Protein AF-A0A8W8P0U2-F1 (afdb_monomer_lite)

Secondary structure (DSSP, 8-state):
--TTTT-GGGGSTTSHHHHHHHSTTTTT-TTTT----EEEEPPPEE-S--SSSSEEEEEEEE--EEEE-TT-TT-EETTS-SEEEEEEEEPPP---GGGTTS---------------------------

pLDDT: mean 77.82, std 21.23, range [33.91, 98.69]

Radius of gyration: 38.61 Å; chains: 1; bounding box: 65×38×110 Å

Foldseek 3Di:
DDPVVVPQVCCDPPNVVVCLPVVCPVSVNPVVPPDQWWKAKDDWDFDDDFPDPAAKGKTKIFIDIDTDDPPDPNIDGPPDDGMDIDMDHHHHPPPPVVVVPPPPPPVDDDDDDDDDDDDDDDDDDDDDD

InterPro domains:
  IPR000884 Thrombospondin type-1 (TSP1) repeat [PF00090] (42-91)
  IPR000884 Thrombospondin type-1 (TSP1) repeat [PS50092] (38-92)
  IPR003582 ShKT domain [PF01549] (2-30)
  IPR003582 ShKT domain [PS51670] (1-30)
  IPR036383 Thrombospondin type-1 repeat superfamily [G3DSA:2.20.100.10] (35-92)
  IPR036383 Thrombospondin type-1 repeat superfamily [SSF82895] (38-92)

Organism: Magallana gigas (NCBI:txid29159)

Sequence (129 aa):
MDCEEYGTGACKAPYVSWATKNCAKTCGFCDLNKQKAQCVYSDWMTVSECSVTCGRGYKTEVRSFAKVKDKTPGSKVCKENLERYTACDLQPYRQDPAMVSLFGHSVYHLGVLTVWFCLLAVSQAAYGE

Structure (mmCIF, N/CA/C/O backbone):
data_AF-A0A8W8P0U2-F1
#
_entry.id   AF-A0A8W8P0U2-F1
#
loop_
_atom_site.group_PDB
_atom_site.id
_atom_site.type_symbol
_atom_site.label_atom_id
_atom_site.label_alt_id
_atom_site.label_comp_id
_atom_site.label_asym_id
_atom_site.label_entity_id
_atom_site.label_seq_id
_atom_site.pdbx_PDB_ins_code
_atom_site.Cartn_x
_atom_site.Cartn_y
_atom_site.Cartn_z
_atom_site.occupancy
_atom_site.B_iso_or_equiv
_atom_site.auth_seq_id
_atom_site.auth_comp_id
_atom_site.auth_asym_id
_atom_site.auth_atom_id
_atom_site.pdbx_PDB_model_num
ATOM 1 N N . MET A 1 1 ? 16.904 0.684 -33.748 1.00 65.69 1 MET A N 1
ATOM 2 C CA . MET A 1 1 ? 17.267 -0.731 -33.939 1.00 65.69 1 MET A CA 1
ATOM 3 C C . MET A 1 1 ? 15.984 -1.457 -34.250 1.00 65.69 1 MET A C 1
ATOM 5 O O . MET A 1 1 ? 15.076 -1.375 -33.432 1.00 65.69 1 MET A O 1
ATOM 9 N N . ASP A 1 2 ? 15.873 -2.034 -35.441 1.00 80.06 2 ASP A N 1
ATOM 10 C CA . ASP A 1 2 ? 14.638 -2.672 -35.880 1.00 80.06 2 ASP A CA 1
ATOM 11 C C . ASP A 1 2 ? 14.659 -4.154 -35.509 1.00 80.06 2 ASP A C 1
ATOM 13 O O . ASP A 1 2 ? 15.337 -4.963 -36.131 1.00 80.06 2 ASP A O 1
ATOM 17 N N . CYS A 1 3 ? 13.972 -4.502 -34.428 1.00 80.88 3 CYS A N 1
ATOM 18 C CA . CYS A 1 3 ? 13.926 -5.873 -33.932 1.00 80.88 3 CYS A CA 1
ATOM 19 C C . CYS A 1 3 ? 13.108 -6.813 -34.824 1.00 80.88 3 CYS A C 1
ATOM 21 O O . CYS A 1 3 ? 13.206 -8.026 -34.649 1.00 80.88 3 CYS A O 1
ATOM 23 N N . GLU A 1 4 ? 12.315 -6.277 -35.754 1.00 80.44 4 GLU A N 1
ATOM 24 C CA . GLU A 1 4 ? 11.551 -7.070 -36.716 1.00 80.44 4 GLU A CA 1
ATOM 25 C C . GLU A 1 4 ? 12.466 -7.610 -37.827 1.00 80.44 4 GLU A C 1
ATOM 27 O O . GLU A 1 4 ? 12.291 -8.747 -38.262 1.00 80.44 4 GLU A O 1
ATOM 32 N N . GLU A 1 5 ? 13.521 -6.869 -38.184 1.00 82.19 5 GLU A N 1
ATOM 33 C CA . GLU A 1 5 ? 14.512 -7.265 -39.196 1.00 82.19 5 GLU A CA 1
ATOM 34 C C . GLU A 1 5 ? 15.411 -8.429 -38.733 1.00 82.19 5 GLU A C 1
ATOM 36 O O . GLU A 1 5 ? 15.697 -9.348 -39.499 1.00 82.19 5 GLU A O 1
ATOM 41 N N . TYR A 1 6 ? 15.812 -8.452 -37.455 1.00 78.31 6 TYR A N 1
ATOM 42 C CA . TYR A 1 6 ? 16.631 -9.543 -36.892 1.00 78.31 6 TYR A CA 1
ATOM 43 C C . TYR A 1 6 ? 15.842 -10.847 -36.670 1.00 78.31 6 TYR A C 1
ATOM 45 O O . TYR A 1 6 ? 16.437 -11.905 -36.432 1.00 78.31 6 TYR A O 1
ATOM 53 N N . GLY A 1 7 ? 14.507 -10.784 -36.736 1.00 81.06 7 GLY A N 1
ATOM 54 C CA . GLY A 1 7 ? 13.608 -11.918 -36.556 1.00 81.06 7 GLY A CA 1
ATOM 55 C C . GLY A 1 7 ? 13.648 -12.558 -35.160 1.00 81.06 7 GLY A C 1
ATOM 56 O O . GLY A 1 7 ? 14.411 -12.194 -34.262 1.00 81.06 7 GLY A O 1
ATOM 57 N N . THR A 1 8 ? 12.828 -13.594 -34.959 1.00 81.62 8 THR A N 1
ATOM 58 C CA . THR A 1 8 ? 12.696 -14.280 -33.655 1.00 81.62 8 THR A CA 1
ATOM 59 C C . THR A 1 8 ? 13.933 -15.088 -33.249 1.00 81.62 8 THR A C 1
ATOM 61 O O . THR A 1 8 ? 14.013 -15.571 -32.118 1.00 81.62 8 THR A O 1
ATOM 64 N N . GLY A 1 9 ? 14.904 -15.262 -34.153 1.00 86.00 9 GLY A N 1
ATOM 65 C CA . GLY A 1 9 ? 16.171 -15.940 -33.867 1.00 86.00 9 GLY A CA 1
ATOM 66 C C . GLY A 1 9 ? 16.995 -15.215 -32.802 1.00 86.00 9 GLY A C 1
ATOM 67 O O . GLY A 1 9 ? 17.621 -15.862 -31.963 1.00 86.00 9 GLY A O 1
ATOM 68 N N . ALA A 1 10 ? 16.909 -13.883 -32.755 1.00 87.94 10 ALA A N 1
ATOM 69 C CA . ALA A 1 10 ? 17.614 -13.080 -31.764 1.00 87.94 10 ALA A CA 1
ATOM 70 C C . ALA A 1 10 ? 17.074 -13.262 -30.331 1.00 87.94 10 ALA A C 1
ATOM 72 O O . ALA A 1 10 ? 17.781 -12.994 -29.361 1.00 87.94 10 ALA A O 1
ATOM 73 N N . CYS A 1 11 ? 15.851 -13.780 -30.178 1.00 90.31 11 CYS A N 1
ATOM 74 C CA . CYS A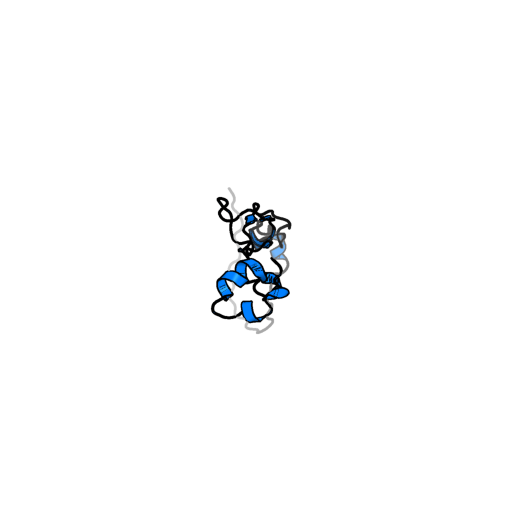 1 11 ? 15.239 -14.060 -28.878 1.00 90.31 11 CYS A CA 1
ATOM 75 C C . CYS A 1 11 ? 15.757 -15.357 -28.223 1.00 90.31 11 CYS A C 1
ATOM 77 O O . CYS A 1 11 ? 15.280 -15.742 -27.159 1.00 90.31 11 CYS A O 1
ATOM 79 N N . LYS A 1 12 ? 16.703 -16.068 -28.846 1.00 91.56 12 LYS A N 1
ATOM 80 C CA . LYS A 1 12 ? 17.260 -17.333 -28.343 1.00 91.56 12 LYS A CA 1
ATOM 81 C C . LYS A 1 12 ? 18.755 -17.202 -28.053 1.00 91.56 12 LYS A C 1
ATOM 83 O O . LYS A 1 12 ? 19.397 -16.209 -28.399 1.00 91.56 12 LYS A O 1
ATOM 88 N N . ALA A 1 13 ? 19.317 -18.195 -27.362 1.00 88.62 13 ALA A N 1
ATOM 89 C CA . ALA A 1 13 ? 20.757 -18.249 -27.114 1.00 88.62 13 ALA A CA 1
ATOM 90 C C . ALA A 1 13 ? 21.523 -18.282 -28.454 1.00 88.62 13 ALA A C 1
ATOM 92 O O . ALA A 1 13 ? 21.045 -18.921 -29.391 1.00 88.62 13 ALA A O 1
ATOM 93 N N . PRO A 1 14 ? 22.685 -17.611 -28.565 1.00 90.38 14 PRO A N 1
ATOM 94 C CA . PRO A 1 14 ? 23.432 -16.907 -27.512 1.00 90.38 14 PRO A CA 1
ATOM 95 C C . PRO A 1 14 ? 23.017 -15.437 -27.294 1.00 90.38 14 PRO A C 1
ATOM 97 O O . PRO A 1 14 ? 23.571 -14.759 -26.431 1.00 90.38 14 PRO A O 1
ATOM 100 N N . TYR A 1 15 ? 22.044 -14.926 -28.048 1.00 90.94 15 TYR A N 1
ATOM 101 C CA . TYR A 1 15 ? 21.744 -13.492 -28.126 1.00 90.94 15 TYR A CA 1
ATOM 102 C C . TYR A 1 15 ? 20.748 -12.981 -27.078 1.00 90.94 15 TYR A C 1
ATOM 104 O O . TYR A 1 15 ? 20.502 -11.777 -27.024 1.00 90.94 15 TYR A O 1
ATOM 112 N N . VAL A 1 16 ? 20.232 -13.848 -26.195 1.00 89.06 16 VAL A N 1
ATOM 113 C CA . VAL A 1 16 ? 19.229 -13.502 -25.164 1.00 89.06 16 VAL A CA 1
ATOM 114 C C . VAL A 1 16 ? 19.615 -12.247 -24.376 1.00 89.06 16 VAL A C 1
ATOM 116 O O . VAL A 1 16 ? 18.797 -11.342 -24.241 1.00 89.06 16 VAL A O 1
ATOM 119 N N . SER A 1 17 ? 20.860 -12.130 -23.906 1.00 87.44 17 SER A N 1
ATOM 120 C CA . SER A 1 17 ? 21.322 -10.967 -23.128 1.00 87.44 17 SER A CA 1
ATOM 121 C C . SER A 1 17 ? 21.276 -9.652 -23.914 1.00 87.44 17 SER A C 1
ATOM 123 O O . SER A 1 17 ? 20.942 -8.602 -23.361 1.00 87.44 17 SER A O 1
ATOM 125 N N . TRP A 1 18 ? 21.602 -9.697 -25.207 1.00 89.50 18 TRP A N 1
ATOM 126 C CA . TRP A 1 18 ? 21.521 -8.541 -26.099 1.00 89.50 18 TRP A CA 1
ATOM 127 C C . TRP A 1 18 ? 20.061 -8.214 -26.443 1.00 89.50 18 TRP A C 1
ATOM 129 O O . TRP A 1 18 ? 19.650 -7.055 -26.343 1.00 89.50 18 TRP A O 1
ATOM 139 N N . ALA A 1 19 ? 19.253 -9.229 -26.759 1.00 90.69 19 ALA A N 1
ATOM 140 C CA . ALA A 1 19 ? 17.847 -9.078 -27.127 1.00 90.69 19 ALA A CA 1
ATOM 141 C C . ALA A 1 19 ? 16.986 -8.621 -25.945 1.00 90.69 19 ALA A C 1
ATOM 143 O O . ALA A 1 19 ? 16.038 -7.867 -26.128 1.00 90.69 19 ALA A O 1
ATOM 144 N N . THR A 1 20 ? 17.366 -8.975 -24.717 1.00 86.75 20 THR A N 1
ATOM 145 C CA . THR A 1 20 ? 16.732 -8.486 -23.484 1.00 86.75 20 THR A CA 1
ATOM 146 C C . THR A 1 20 ? 16.858 -6.970 -23.346 1.00 86.75 20 THR A C 1
ATOM 148 O O . THR A 1 20 ? 15.963 -6.334 -22.804 1.00 86.75 20 THR A O 1
ATOM 151 N N . LYS A 1 21 ? 17.932 -6.361 -23.864 1.00 86.88 21 LYS A N 1
ATOM 152 C CA . LYS A 1 21 ? 18.136 -4.903 -23.812 1.00 86.88 21 LYS A CA 1
ATOM 153 C C . LYS A 1 21 ? 17.566 -4.181 -25.030 1.00 86.88 21 LYS A C 1
ATOM 155 O O . LYS A 1 21 ? 16.969 -3.124 -24.873 1.00 86.88 21 LYS A O 1
ATOM 160 N N . ASN A 1 22 ? 17.749 -4.745 -26.223 1.00 88.00 22 ASN A N 1
ATOM 161 C CA . ASN A 1 22 ? 17.445 -4.053 -27.479 1.00 88.00 22 ASN A CA 1
ATOM 162 C C . ASN A 1 22 ? 16.074 -4.418 -28.058 1.00 88.00 22 ASN A C 1
ATOM 164 O O . ASN A 1 22 ? 15.453 -3.585 -28.706 1.00 88.00 22 ASN A O 1
ATOM 168 N N . CYS A 1 23 ? 15.584 -5.629 -27.783 1.00 90.38 23 CYS A N 1
ATOM 169 C CA . CYS A 1 23 ? 14.382 -6.206 -28.389 1.00 90.38 23 CYS A CA 1
ATOM 170 C C . CYS A 1 23 ? 13.403 -6.770 -27.354 1.00 90.38 23 CYS A C 1
ATOM 172 O O . CYS A 1 23 ? 12.639 -7.691 -27.644 1.00 90.38 23 CYS A O 1
ATOM 174 N N . ALA A 1 24 ? 13.400 -6.205 -26.140 1.00 87.44 24 ALA A N 1
ATOM 175 C CA . ALA A 1 24 ? 12.640 -6.735 -25.010 1.00 87.44 24 ALA A CA 1
ATOM 176 C C . ALA A 1 24 ? 11.142 -6.882 -25.309 1.00 87.44 24 ALA A C 1
ATOM 178 O O . ALA A 1 24 ? 10.533 -7.882 -24.940 1.00 87.44 24 ALA A O 1
ATOM 179 N N . LYS A 1 25 ? 10.563 -5.900 -26.010 1.00 86.88 25 LYS A N 1
ATOM 180 C CA . LYS A 1 25 ? 9.151 -5.904 -26.407 1.00 86.88 25 LYS A CA 1
ATOM 181 C C . LYS A 1 25 ? 8.843 -7.023 -27.401 1.00 86.88 25 LYS A C 1
ATOM 183 O O . LYS A 1 25 ? 7.926 -7.797 -27.160 1.00 86.88 25 LYS A O 1
ATOM 188 N N . THR A 1 26 ? 9.629 -7.132 -28.471 1.00 89.31 26 THR A N 1
ATOM 189 C CA . THR A 1 26 ? 9.446 -8.134 -29.535 1.00 89.31 26 THR A CA 1
ATOM 190 C C . THR A 1 26 ? 9.669 -9.559 -29.029 1.00 89.31 26 THR A C 1
ATOM 192 O O . THR A 1 26 ? 8.924 -10.462 -29.386 1.00 89.31 26 THR A O 1
ATOM 195 N N . CYS A 1 27 ? 10.654 -9.762 -28.151 1.00 89.44 27 CYS A N 1
ATOM 196 C CA . CYS A 1 27 ? 10.985 -11.075 -27.599 1.00 89.44 27 CYS A CA 1
ATOM 197 C C . CYS A 1 27 ? 10.192 -11.457 -26.335 1.00 89.44 27 CYS A C 1
ATOM 199 O 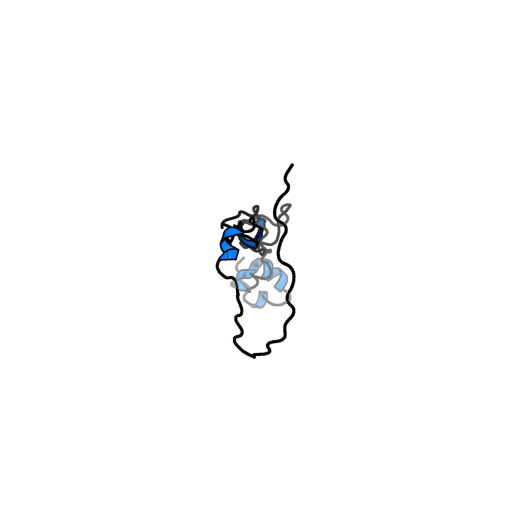O . CYS A 1 27 ? 10.438 -12.519 -25.770 1.00 89.44 27 CYS A O 1
ATOM 201 N N . GLY A 1 28 ? 9.278 -10.606 -25.851 1.00 87.06 28 GLY A N 1
ATOM 202 C CA . GLY A 1 28 ? 8.514 -10.871 -24.624 1.00 87.06 28 GLY A CA 1
ATOM 203 C C . GLY A 1 28 ? 9.345 -10.819 -23.333 1.00 87.06 28 GLY A C 1
ATOM 204 O O . GLY A 1 28 ? 8.944 -11.361 -22.310 1.00 87.06 28 GLY A O 1
ATOM 205 N N . PHE A 1 29 ? 10.499 -10.151 -23.349 1.00 87.38 29 PHE A N 1
ATOM 206 C CA . PHE A 1 29 ? 11.402 -9.999 -22.200 1.00 87.38 29 PHE A CA 1
ATOM 207 C C . PHE A 1 29 ? 11.107 -8.767 -21.335 1.00 87.38 29 PHE A C 1
ATOM 209 O O . PHE A 1 29 ? 11.893 -8.441 -20.445 1.00 87.38 29 PHE A O 1
ATOM 216 N N . CYS A 1 30 ? 9.990 -8.069 -21.565 1.00 74.81 30 CYS A N 1
ATOM 217 C CA . CYS A 1 30 ? 9.595 -6.880 -20.799 1.00 74.81 30 CYS A CA 1
ATOM 218 C C . CYS A 1 30 ? 9.588 -7.107 -19.278 1.00 74.81 30 CYS A C 1
ATOM 220 O O . CYS A 1 30 ? 9.878 -6.182 -18.520 1.00 74.81 30 CYS A O 1
ATOM 222 N N . ASP A 1 31 ? 9.312 -8.335 -18.834 1.00 71.81 31 ASP A N 1
ATOM 223 C CA . ASP A 1 31 ? 9.288 -8.685 -17.414 1.00 71.81 31 ASP A CA 1
ATOM 224 C C . ASP A 1 31 ? 10.669 -9.037 -16.843 1.00 71.81 31 ASP A C 1
ATOM 226 O O . ASP A 1 31 ? 10.868 -8.942 -15.632 1.00 71.81 31 ASP A O 1
ATOM 230 N N . LEU A 1 32 ? 11.655 -9.358 -1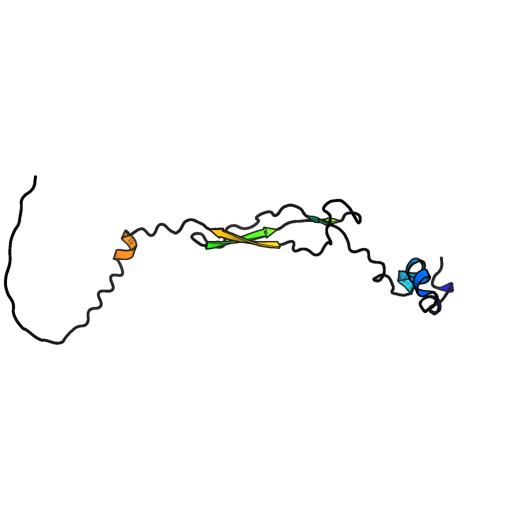7.690 1.00 66.44 32 LEU A N 1
ATOM 231 C CA . LEU A 1 32 ? 13.022 -9.682 -17.256 1.00 66.44 32 LEU A CA 1
ATOM 232 C C . LEU A 1 32 ? 13.807 -8.440 -16.813 1.00 66.44 32 LEU A C 1
ATOM 234 O O . LEU A 1 32 ? 14.709 -8.540 -15.986 1.00 66.44 32 LEU A O 1
ATOM 238 N N . ASN A 1 33 ? 13.434 -7.266 -17.328 1.00 59.84 33 ASN A N 1
ATOM 239 C CA . ASN A 1 33 ? 14.076 -5.985 -17.023 1.00 59.84 33 ASN A CA 1
ATOM 240 C C . ASN A 1 33 ? 13.199 -5.037 -16.202 1.00 59.84 33 ASN A C 1
ATOM 242 O O . ASN A 1 33 ? 13.545 -3.863 -16.044 1.00 59.84 33 ASN A O 1
ATOM 246 N N . LYS A 1 34 ? 12.063 -5.504 -15.673 1.00 66.25 34 LYS A N 1
ATOM 247 C CA . LYS A 1 34 ? 11.196 -4.657 -14.856 1.00 66.25 34 LYS A CA 1
ATOM 248 C C . LYS A 1 34 ? 11.876 -4.405 -13.515 1.00 66.25 34 LYS A C 1
ATOM 250 O O . LYS A 1 34 ? 11.736 -5.186 -12.573 1.00 66.25 34 LYS A O 1
ATOM 255 N N . GLN A 1 35 ? 12.631 -3.308 -13.431 1.00 69.94 35 GLN A N 1
ATOM 256 C CA . GLN A 1 35 ? 13.117 -2.801 -12.154 1.00 69.94 35 GLN A CA 1
ATOM 257 C C . GLN A 1 35 ? 11.920 -2.709 -11.210 1.00 69.94 35 GLN A C 1
ATOM 259 O O . GLN A 1 35 ? 10.872 -2.145 -11.549 1.00 69.94 35 GLN A O 1
ATOM 264 N N . LYS A 1 36 ? 12.033 -3.380 -10.058 1.00 79.19 36 LYS A N 1
ATOM 265 C CA . LYS A 1 36 ? 10.971 -3.386 -9.055 1.00 79.19 36 LYS A CA 1
ATOM 266 C C . LYS A 1 36 ? 10.765 -1.938 -8.646 1.00 79.19 36 LYS A C 1
ATOM 268 O O . LYS A 1 36 ? 11.675 -1.362 -8.060 1.00 79.19 36 LYS A O 1
ATOM 273 N N . ALA A 1 37 ? 9.590 -1.386 -8.944 1.00 87.69 37 ALA A N 1
ATOM 274 C CA . ALA A 1 37 ? 9.277 -0.012 -8.588 1.00 87.69 37 ALA A CA 1
ATOM 275 C C . ALA A 1 37 ? 9.591 0.211 -7.102 1.00 87.69 37 ALA A C 1
ATOM 277 O O . ALA A 1 37 ? 9.165 -0.581 -6.249 1.00 87.69 37 ALA A O 1
ATOM 278 N N . GLN A 1 38 ? 10.365 1.257 -6.824 1.00 93.81 38 GLN A N 1
ATOM 279 C CA . GLN A 1 38 ? 10.641 1.714 -5.473 1.00 93.81 38 GLN A CA 1
ATOM 280 C C . GLN A 1 38 ? 9.677 2.835 -5.102 1.00 93.81 38 GLN A C 1
ATOM 282 O O . GLN A 1 38 ? 9.286 3.652 -5.937 1.00 93.81 38 GLN A O 1
ATOM 287 N N . CYS A 1 39 ? 9.284 2.851 -3.838 1.00 96.25 39 CYS A N 1
ATOM 288 C CA . CYS A 1 39 ? 8.294 3.744 -3.280 1.00 96.25 39 CYS A CA 1
ATOM 289 C C . CYS A 1 39 ? 8.736 4.266 -1.921 1.00 96.25 39 CYS A C 1
ATOM 291 O O . CYS A 1 39 ? 9.323 3.532 -1.125 1.00 96.25 39 CYS A O 1
ATOM 293 N N . VAL A 1 40 ? 8.393 5.519 -1.646 1.00 97.12 40 VAL A N 1
ATOM 294 C CA . VAL A 1 40 ? 8.394 6.081 -0.293 1.00 97.12 40 VAL A CA 1
ATOM 295 C C . VAL A 1 40 ? 6.943 6.161 0.158 1.00 97.12 40 VAL A C 1
ATOM 297 O O . VAL A 1 40 ? 6.095 6.666 -0.581 1.00 97.12 40 VAL A O 1
ATOM 300 N N . TYR A 1 41 ? 6.655 5.617 1.335 1.00 97.50 41 TYR A N 1
ATOM 301 C CA . TYR A 1 41 ? 5.313 5.607 1.910 1.00 97.50 41 TYR A CA 1
ATOM 302 C C . TYR A 1 41 ? 5.132 6.814 2.828 1.00 97.50 41 TYR A C 1
ATOM 304 O O . TYR A 1 41 ? 6.080 7.210 3.505 1.00 97.50 41 TYR A O 1
ATOM 312 N N . SER A 1 42 ? 3.924 7.374 2.860 1.00 97.69 42 SER A N 1
ATOM 313 C CA . SER A 1 42 ? 3.550 8.346 3.884 1.00 97.69 42 SER A CA 1
ATOM 314 C C . SER A 1 42 ? 3.421 7.669 5.248 1.00 97.69 42 SER A C 1
ATOM 316 O O . SER A 1 42 ? 3.347 6.437 5.350 1.00 97.69 42 SER A O 1
ATOM 318 N N . ASP A 1 43 ? 3.297 8.489 6.286 1.00 97.75 43 ASP A N 1
ATOM 319 C CA . ASP A 1 43 ? 2.818 8.017 7.577 1.00 97.75 43 ASP A CA 1
ATOM 320 C C . ASP A 1 43 ? 1.389 7.474 7.468 1.00 97.75 43 ASP A C 1
ATOM 322 O O . ASP A 1 43 ? 0.642 7.765 6.523 1.00 97.75 43 ASP A O 1
ATOM 326 N N . TRP A 1 44 ? 1.038 6.644 8.447 1.00 98.44 44 TRP A N 1
ATOM 327 C CA . TRP A 1 44 ? -0.306 6.110 8.603 1.00 98.44 44 TRP A CA 1
ATOM 328 C C . TRP A 1 44 ? -1.253 7.187 9.125 1.00 98.44 44 TRP A C 1
ATOM 330 O O . TRP A 1 44 ? -0.945 7.891 10.083 1.00 98.44 44 TRP A O 1
ATOM 340 N N . MET A 1 45 ? -2.429 7.269 8.517 1.00 98.25 45 MET A N 1
ATOM 341 C CA . MET A 1 45 ? -3.512 8.166 8.891 1.00 98.25 45 MET A CA 1
ATOM 342 C C . MET A 1 45 ? -4.711 7.345 9.350 1.00 98.25 45 MET A C 1
ATOM 344 O O . MET A 1 45 ? -5.179 6.482 8.613 1.00 98.25 45 MET A O 1
ATOM 348 N N . THR A 1 46 ? -5.232 7.625 10.546 1.00 98.25 46 THR A N 1
ATOM 349 C CA . THR A 1 46 ? -6.514 7.066 10.994 1.00 98.25 46 THR A CA 1
ATOM 350 C C . THR A 1 46 ? -7.653 7.664 10.169 1.00 98.25 46 THR A C 1
ATOM 352 O O . THR A 1 46 ? -7.771 8.882 10.082 1.00 98.25 46 THR A O 1
ATOM 355 N N . VAL A 1 47 ? -8.485 6.806 9.578 1.00 98.19 47 VAL A N 1
ATOM 356 C CA . VAL A 1 47 ? -9.632 7.206 8.739 1.00 98.19 47 VAL A CA 1
ATOM 357 C C . VAL A 1 47 ? -10.977 6.724 9.267 1.00 98.19 47 VAL A C 1
ATOM 359 O O . VAL A 1 47 ? -12.010 7.089 8.714 1.00 98.19 47 VAL A O 1
ATOM 362 N N . SER A 1 48 ? -10.982 5.915 10.326 1.00 98.00 48 SER A N 1
ATOM 363 C CA . SER A 1 48 ? -12.205 5.511 11.013 1.00 98.00 48 SER A CA 1
ATOM 364 C C . SER A 1 48 ? -12.121 5.808 12.503 1.00 98.00 48 SER A C 1
ATOM 366 O O . SER A 1 48 ? -11.041 5.800 13.098 1.00 98.00 48 SER A O 1
ATOM 368 N N . GLU A 1 49 ? -13.290 5.962 13.115 1.00 97.31 49 GLU A N 1
ATOM 369 C CA . GLU A 1 49 ? -13.437 5.849 14.562 1.00 97.31 49 GLU A CA 1
ATOM 370 C C . GLU A 1 49 ? -13.153 4.416 15.036 1.00 97.31 49 GLU A C 1
ATOM 372 O O . GLU A 1 49 ? -13.024 3.480 14.233 1.00 97.31 49 GLU A O 1
ATOM 377 N N . CYS A 1 50 ? -13.055 4.247 16.356 1.00 97.56 50 CYS A N 1
ATOM 378 C CA . CYS A 1 50 ? -12.989 2.923 16.962 1.00 97.56 50 CYS A CA 1
ATOM 379 C C . CYS A 1 50 ? -14.280 2.145 16.656 1.00 97.56 50 CYS A C 1
ATOM 381 O O . CYS A 1 50 ? -15.379 2.689 16.734 1.00 97.56 50 CYS A O 1
ATOM 383 N N . SER A 1 51 ? -14.159 0.857 16.337 1.00 97.50 51 SER A N 1
ATOM 384 C CA . SER A 1 51 ? -15.289 -0.023 16.001 1.00 97.50 51 SER A CA 1
ATOM 385 C C . SER A 1 51 ? -16.297 -0.215 17.141 1.00 97.50 51 SER A C 1
ATOM 387 O O . SER A 1 51 ? -17.356 -0.805 16.944 1.00 97.50 51 SER A O 1
ATOM 389 N N . VAL A 1 52 ? -15.935 0.216 18.347 1.00 95.06 52 VAL A N 1
ATOM 390 C CA . VAL A 1 52 ? -16.746 0.157 19.559 1.00 95.06 52 VAL A CA 1
ATOM 391 C C . VAL A 1 52 ? -16.841 1.548 20.165 1.00 95.06 52 VAL A C 1
ATOM 393 O O . VAL A 1 52 ? -15.973 2.390 19.954 1.00 95.06 52 VAL A O 1
ATOM 396 N N . THR A 1 53 ? -17.873 1.771 20.970 1.00 93.38 53 THR A N 1
ATOM 397 C CA . THR A 1 53 ? -18.031 2.994 21.769 1.00 93.38 53 THR A CA 1
ATOM 398 C C . THR A 1 53 ? -17.508 2.836 23.201 1.00 93.38 53 THR A C 1
ATOM 400 O O . THR A 1 53 ? -17.395 3.823 23.923 1.00 93.38 53 THR A O 1
ATOM 403 N N . CYS A 1 54 ? -17.162 1.612 23.620 1.00 92.00 54 CYS A N 1
ATOM 404 C CA . CYS A 1 54 ? -16.537 1.303 24.905 1.00 92.00 54 CYS A CA 1
ATOM 405 C C . CYS A 1 54 ? -15.699 0.016 24.825 1.00 92.00 54 CYS A C 1
ATOM 407 O O . CYS A 1 54 ? -15.978 -0.875 24.022 1.00 92.00 54 CYS A O 1
ATOM 409 N N . GLY A 1 55 ? -14.680 -0.102 25.679 1.00 91.25 55 GLY A N 1
ATOM 410 C CA . GLY A 1 55 ? -13.811 -1.279 25.711 1.00 91.25 55 GLY A CA 1
ATOM 411 C C . GLY A 1 55 ? -12.878 -1.391 24.497 1.00 91.25 55 GLY A C 1
ATOM 412 O O . GLY A 1 55 ? -12.456 -0.385 23.933 1.00 91.25 55 GLY A O 1
ATOM 413 N N . ARG A 1 56 ? -12.518 -2.627 24.126 1.00 95.44 56 ARG A N 1
ATOM 414 C CA . ARG A 1 56 ? -11.514 -2.916 23.086 1.00 95.44 56 ARG A CA 1
ATOM 415 C C . ARG A 1 56 ? -12.152 -3.049 21.706 1.00 95.44 56 ARG A C 1
ATOM 417 O O . ARG A 1 56 ? -13.113 -3.799 21.543 1.00 95.44 56 ARG A O 1
ATOM 424 N N . GLY A 1 57 ? -11.570 -2.392 20.712 1.00 96.44 57 GLY A N 1
ATOM 425 C CA . GLY A 1 57 ? -11.971 -2.470 19.311 1.00 96.44 57 GLY A CA 1
ATOM 426 C C . GLY A 1 57 ? -10.805 -2.228 18.360 1.00 96.44 57 GLY A C 1
ATOM 427 O O . GLY A 1 57 ? -9.636 -2.323 18.740 1.00 96.44 57 GLY A O 1
ATOM 428 N N . TYR A 1 58 ? -11.129 -1.905 17.110 1.00 98.19 58 TYR A N 1
ATOM 429 C CA . TYR A 1 58 ? -10.147 -1.582 16.076 1.00 98.19 58 TYR A CA 1
ATOM 430 C C . TYR A 1 58 ? -10.519 -0.303 15.335 1.00 98.19 58 TYR A C 1
ATOM 432 O O . TYR A 1 58 ? -11.693 0.041 15.219 1.00 98.19 58 TYR A O 1
ATOM 440 N N . LYS A 1 59 ? -9.508 0.375 14.803 1.00 98.31 59 LYS A N 1
ATOM 441 C CA . LYS A 1 59 ? -9.647 1.501 13.881 1.00 98.31 59 LYS A CA 1
ATOM 442 C C . LYS A 1 59 ? -8.851 1.242 12.607 1.00 98.31 59 LYS A C 1
ATOM 444 O O . LYS A 1 59 ? -7.820 0.564 12.640 1.00 98.31 59 LYS A O 1
ATOM 449 N N . THR A 1 60 ? -9.321 1.794 11.500 1.00 98.62 60 THR A N 1
ATOM 450 C CA . THR A 1 60 ? -8.686 1.683 10.190 1.00 98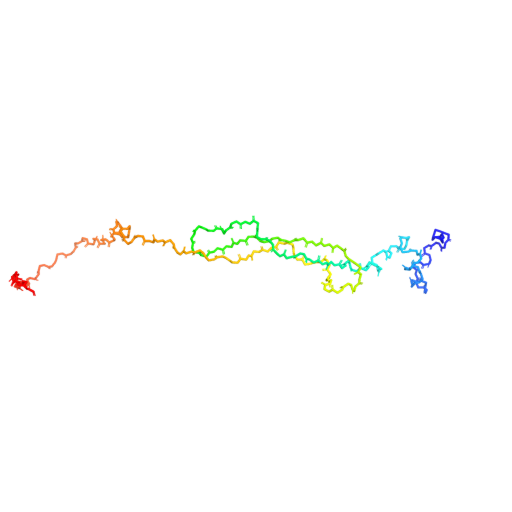.62 60 THR A CA 1
ATOM 451 C C . THR A 1 60 ? -7.689 2.813 9.997 1.00 98.62 60 THR A C 1
ATOM 453 O O . THR A 1 60 ? -7.997 3.990 10.204 1.00 98.62 60 THR A O 1
ATOM 456 N N . GLU A 1 61 ? -6.489 2.453 9.558 1.00 98.69 61 GLU A N 1
ATOM 457 C CA . GLU A 1 61 ? -5.458 3.390 9.145 1.00 98.69 61 GLU A CA 1
ATOM 458 C C . GLU A 1 61 ? -5.073 3.138 7.693 1.00 98.69 61 GLU A C 1
ATOM 460 O O . GLU A 1 61 ? -4.857 1.997 7.286 1.00 98.69 61 GLU A O 1
ATOM 465 N N . VAL A 1 62 ? -4.945 4.211 6.919 1.00 98.62 62 VAL A N 1
ATOM 466 C CA . VAL A 1 62 ? -4.493 4.162 5.528 1.00 98.62 62 VAL A CA 1
ATOM 467 C C . VAL A 1 62 ? -3.242 5.001 5.340 1.00 98.62 62 VAL A C 1
ATOM 469 O O . VAL A 1 62 ? -2.952 5.905 6.120 1.00 98.62 62 VAL A O 1
ATOM 472 N N . ARG A 1 63 ? -2.488 4.711 4.288 1.00 98.38 63 ARG A N 1
ATOM 473 C CA . ARG A 1 63 ? -1.358 5.531 3.853 1.00 98.38 63 ARG A CA 1
ATOM 474 C C . ARG A 1 63 ? -1.263 5.544 2.338 1.00 98.38 63 ARG A C 1
ATOM 476 O O . ARG A 1 63 ? -1.812 4.685 1.652 1.00 98.38 63 ARG A O 1
ATOM 483 N N . SER A 1 64 ? -0.510 6.501 1.824 1.00 97.50 64 SER A N 1
ATOM 484 C CA . SER A 1 64 ? -0.218 6.627 0.399 1.00 97.50 64 SER A CA 1
ATOM 485 C C . SER A 1 64 ? 1.260 6.358 0.120 1.00 97.50 64 SER A C 1
ATOM 487 O O . SER A 1 64 ? 2.057 6.134 1.036 1.00 97.50 64 SER A O 1
ATOM 489 N N . PHE A 1 65 ? 1.638 6.353 -1.156 1.00 97.31 65 PHE A N 1
ATOM 490 C CA . PHE A 1 65 ? 3.034 6.258 -1.561 1.00 97.31 65 PHE A CA 1
ATOM 491 C C . PHE A 1 65 ? 3.314 7.089 -2.811 1.00 97.31 65 PHE A C 1
ATOM 493 O O . PHE A 1 65 ? 2.434 7.298 -3.646 1.00 97.31 65 PHE A O 1
ATOM 500 N N . ALA A 1 66 ? 4.574 7.481 -2.977 1.00 96.19 66 ALA A N 1
ATOM 501 C CA . ALA A 1 66 ? 5.095 8.053 -4.212 1.00 96.19 66 ALA A CA 1
ATOM 502 C C . ALA A 1 66 ? 6.130 7.107 -4.829 1.00 96.19 66 ALA A C 1
ATOM 504 O O . ALA A 1 66 ? 6.997 6.588 -4.123 1.00 96.19 66 ALA A O 1
ATOM 505 N N . LYS A 1 67 ? 6.053 6.886 -6.149 1.00 95.38 67 LYS A N 1
ATOM 506 C CA . LYS A 1 67 ? 7.089 6.147 -6.888 1.00 95.38 67 LYS A CA 1
ATOM 507 C C . LYS A 1 67 ? 8.352 6.998 -6.969 1.00 95.38 67 LYS A C 1
ATOM 509 O O . LYS A 1 67 ? 8.283 8.177 -7.304 1.00 95.38 67 LYS A O 1
ATOM 514 N N . VAL A 1 68 ? 9.497 6.385 -6.712 1.00 94.56 68 VAL A N 1
ATOM 515 C CA . VAL A 1 68 ? 10.808 7.036 -6.736 1.00 94.56 68 VAL A CA 1
ATOM 516 C C . VAL A 1 68 ? 11.799 6.212 -7.550 1.00 94.56 68 VAL A C 1
ATOM 518 O O . VAL A 1 68 ? 11.506 5.092 -7.975 1.00 94.56 68 VAL A O 1
ATOM 521 N N . LYS A 1 69 ? 12.973 6.790 -7.807 1.00 89.44 69 LYS A N 1
ATOM 522 C CA . LYS A 1 69 ? 14.062 6.081 -8.476 1.00 89.44 69 LYS A CA 1
ATOM 523 C C . LYS A 1 69 ? 14.605 4.972 -7.576 1.00 89.44 69 LYS A C 1
ATOM 525 O O . LYS A 1 69 ? 14.548 5.050 -6.348 1.00 89.44 69 LYS A O 1
ATOM 530 N N . ASP A 1 70 ? 15.183 3.959 -8.208 1.00 84.88 70 ASP A N 1
ATOM 531 C CA . ASP A 1 70 ? 15.879 2.900 -7.494 1.00 84.88 70 ASP A CA 1
ATOM 532 C C . ASP A 1 70 ? 16.976 3.479 -6.588 1.00 84.88 70 ASP A C 1
ATOM 534 O O . ASP A 1 70 ? 17.696 4.404 -6.972 1.00 84.88 70 ASP A O 1
ATOM 538 N N . LYS A 1 71 ? 17.116 2.902 -5.387 1.00 84.94 71 LYS A N 1
ATOM 539 C CA . LYS A 1 71 ? 18.110 3.283 -4.365 1.00 84.94 71 LYS A CA 1
ATOM 540 C C . LYS A 1 71 ? 17.928 4.679 -3.752 1.00 84.94 71 LYS A C 1
ATOM 542 O O . LYS A 1 71 ? 18.843 5.163 -3.088 1.00 84.94 71 LYS A O 1
ATOM 547 N N . THR A 1 72 ? 16.769 5.324 -3.907 1.00 91.50 72 THR A N 1
ATOM 548 C CA . THR A 1 72 ? 16.442 6.500 -3.085 1.00 91.50 72 THR A CA 1
ATOM 549 C C . THR A 1 72 ? 16.477 6.113 -1.592 1.00 91.50 72 THR A C 1
ATOM 551 O O . THR A 1 72 ? 15.906 5.078 -1.231 1.00 91.50 72 THR A O 1
ATOM 554 N N . PRO A 1 73 ? 17.137 6.890 -0.709 1.00 93.94 73 PRO A N 1
ATOM 555 C CA . PRO A 1 73 ? 17.173 6.595 0.724 1.00 93.94 73 PRO A CA 1
ATOM 556 C C . PRO A 1 73 ? 15.766 6.451 1.313 1.00 93.94 73 PRO A C 1
ATOM 558 O O . PRO A 1 73 ? 14.883 7.253 1.019 1.00 93.94 73 PRO A O 1
ATOM 561 N N . GLY A 1 74 ? 15.541 5.402 2.108 1.00 89.94 74 GLY A N 1
ATOM 562 C CA . GLY A 1 74 ? 14.229 5.110 2.701 1.00 89.94 74 GLY A CA 1
ATOM 563 C C . GLY A 1 74 ? 13.183 4.552 1.726 1.00 89.94 74 GLY A C 1
ATOM 564 O O . GLY A 1 74 ? 12.081 4.210 2.154 1.00 89.94 74 GLY A O 1
ATOM 565 N N . SER A 1 75 ? 13.511 4.420 0.436 1.00 94.12 75 SER A N 1
ATOM 566 C CA . SER A 1 75 ? 12.627 3.759 -0.520 1.00 94.12 75 SER A CA 1
ATOM 567 C C . SER A 1 75 ? 12.579 2.251 -0.289 1.00 94.12 75 SER A C 1
ATOM 569 O O . SER A 1 75 ? 13.548 1.621 0.142 1.00 94.12 75 SER A O 1
ATOM 571 N N . LYS A 1 76 ? 11.417 1.674 -0.570 1.00 93.75 76 LYS A N 1
ATOM 572 C CA . LYS A 1 76 ? 11.146 0.243 -0.475 1.00 93.75 76 LYS A CA 1
ATOM 573 C C . LYS A 1 76 ? 10.422 -0.223 -1.725 1.00 93.75 76 LYS A C 1
ATOM 575 O O . LYS A 1 76 ? 9.825 0.576 -2.438 1.00 93.75 76 LYS A O 1
ATOM 580 N N . VAL A 1 77 ? 10.375 -1.530 -1.959 1.00 92.69 77 VAL A N 1
ATOM 581 C CA . VAL A 1 77 ? 9.570 -2.083 -3.055 1.00 92.69 77 VAL A CA 1
ATOM 582 C C . VAL A 1 77 ? 8.095 -1.685 -2.868 1.00 92.69 77 VAL A C 1
ATOM 584 O O . VAL A 1 77 ? 7.543 -1.810 -1.772 1.00 92.69 77 VAL A O 1
ATOM 587 N N . CYS A 1 78 ? 7.446 -1.227 -3.941 1.00 93.56 78 CYS A N 1
ATOM 588 C CA . CYS A 1 78 ? 6.030 -0.833 -3.975 1.00 93.56 78 CYS A CA 1
ATOM 589 C C . CYS A 1 78 ? 5.076 -2.041 -3.844 1.00 93.56 78 CYS A C 1
ATOM 591 O O . CYS A 1 78 ? 4.360 -2.381 -4.786 1.00 93.56 78 CYS A O 1
ATOM 593 N N . LYS A 1 79 ? 5.136 -2.761 -2.722 1.00 93.94 79 LYS A N 1
ATOM 594 C CA . LYS A 1 79 ? 4.349 -3.970 -2.439 1.00 93.94 79 LYS A CA 1
ATOM 595 C C . LYS A 1 79 ? 3.820 -4.032 -1.004 1.00 93.94 79 LYS A C 1
ATOM 597 O O . LYS A 1 79 ? 3.239 -5.044 -0.631 1.00 93.94 79 LYS A O 1
ATOM 602 N N . GLU A 1 80 ? 4.060 -3.012 -0.186 1.00 94.50 80 GLU A N 1
ATOM 603 C CA . GLU A 1 80 ? 3.529 -3.000 1.176 1.00 94.50 80 GLU A CA 1
ATOM 604 C C . GLU A 1 80 ? 2.045 -2.596 1.185 1.00 94.50 80 GLU A C 1
ATOM 606 O O . GLU A 1 80 ? 1.566 -1.921 0.271 1.00 94.50 80 GLU A O 1
ATOM 611 N N . ASN A 1 81 ? 1.332 -2.971 2.250 1.00 96.50 81 ASN A N 1
ATOM 612 C CA . ASN A 1 81 ? -0.086 -2.653 2.416 1.00 96.50 81 ASN A CA 1
ATOM 613 C C . ASN A 1 81 ? -0.315 -1.143 2.583 1.00 96.50 81 ASN A C 1
ATOM 615 O O . ASN A 1 81 ? 0.492 -0.441 3.207 1.00 96.50 81 ASN A O 1
ATOM 619 N N . LEU A 1 82 ? -1.440 -0.670 2.043 1.00 98.12 82 LEU A N 1
ATOM 620 C CA . LEU A 1 82 ? -1.894 0.726 2.121 1.00 98.12 82 LEU A CA 1
ATOM 621 C C . LEU A 1 82 ? -3.004 0.937 3.148 1.00 98.12 82 LEU A C 1
ATOM 623 O O . LEU A 1 82 ? -3.352 2.076 3.429 1.00 98.12 82 LEU A O 1
ATOM 627 N N . GLU A 1 83 ? -3.517 -0.149 3.717 1.00 98.44 83 GLU A N 1
ATOM 628 C CA . GLU A 1 83 ? -4.534 -0.172 4.760 1.00 98.44 83 GLU A CA 1
ATOM 629 C C . GLU A 1 83 ? -4.083 -1.135 5.862 1.00 98.44 83 GLU A C 1
ATOM 631 O O . GLU A 1 83 ? -3.444 -2.159 5.587 1.00 98.44 83 GLU A O 1
ATOM 636 N N . ARG A 1 84 ? -4.392 -0.796 7.113 1.00 98.38 84 ARG A N 1
ATOM 637 C CA . ARG A 1 84 ? -4.226 -1.672 8.272 1.00 98.38 84 ARG A CA 1
ATOM 638 C C . ARG A 1 84 ? -5.293 -1.397 9.328 1.00 98.38 84 ARG A C 1
ATOM 640 O O . ARG A 1 84 ? -5.842 -0.301 9.392 1.00 98.38 84 ARG A O 1
ATOM 647 N N . TYR A 1 85 ? -5.499 -2.376 10.204 1.00 98.12 85 TYR A N 1
ATOM 648 C CA . TYR A 1 85 ? -6.320 -2.235 11.403 1.00 98.12 85 TYR A CA 1
ATOM 649 C C . TYR A 1 85 ? -5.420 -2.172 12.632 1.00 98.12 85 TYR A C 1
ATOM 651 O O . TYR A 1 85 ? -4.570 -3.041 12.831 1.00 98.12 85 TYR A O 1
ATOM 659 N N . THR A 1 86 ? -5.622 -1.153 13.457 1.00 98.25 86 THR A N 1
ATOM 660 C CA . THR A 1 86 ? -4.880 -0.949 14.704 1.00 98.25 86 THR A CA 1
ATOM 661 C C . THR A 1 86 ? -5.860 -1.025 15.870 1.00 98.25 86 THR A C 1
ATOM 663 O O . THR A 1 86 ? -6.984 -0.538 15.762 1.00 98.25 86 THR A O 1
ATOM 666 N N . ALA A 1 87 ? -5.463 -1.657 16.975 1.00 97.56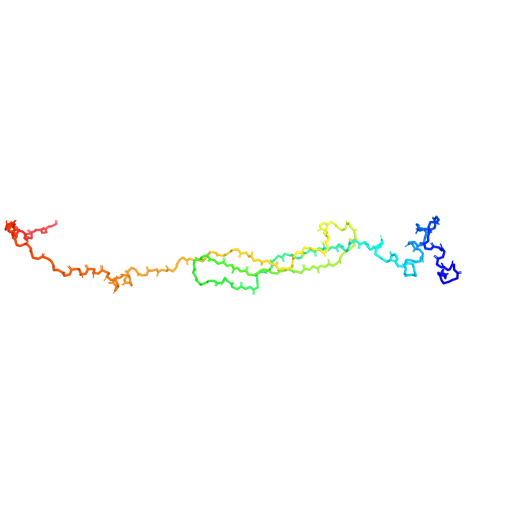 87 ALA A N 1
ATOM 667 C CA . ALA A 1 87 ? -6.309 -1.750 18.163 1.00 97.56 87 ALA A CA 1
ATOM 668 C C . ALA A 1 87 ? -6.584 -0.360 18.771 1.00 97.56 87 ALA A C 1
ATOM 670 O O . ALA A 1 87 ? -5.731 0.531 18.728 1.00 97.56 87 ALA A O 1
ATOM 671 N N . CYS A 1 88 ? -7.772 -0.192 19.345 1.00 96.50 88 CYS A N 1
ATOM 672 C CA . CYS A 1 88 ? -8.165 0.964 20.144 1.00 96.50 88 CYS A CA 1
ATOM 673 C C . CYS A 1 88 ? -8.843 0.490 21.428 1.00 96.50 88 CYS A C 1
ATOM 675 O O . CYS A 1 88 ? -9.684 -0.406 21.395 1.00 96.50 88 CYS A O 1
ATOM 677 N N . ASP A 1 89 ? -8.491 1.126 22.543 1.00 95.31 89 ASP A N 1
ATOM 678 C CA . ASP A 1 89 ? -9.048 0.826 23.857 1.00 95.31 89 ASP A CA 1
ATOM 679 C C . ASP A 1 89 ? -9.743 2.081 24.387 1.00 95.31 89 ASP A C 1
ATOM 681 O O . ASP A 1 89 ? -9.103 3.063 24.767 1.00 95.31 89 ASP A O 1
ATOM 685 N N . LEU A 1 90 ? -11.074 2.062 24.367 1.00 91.69 90 LEU A N 1
ATOM 686 C CA . LEU A 1 90 ? -11.909 3.091 24.970 1.00 91.69 90 LEU A CA 1
ATOM 687 C C . LEU A 1 90 ? -12.230 2.711 26.411 1.00 91.69 90 LEU A C 1
ATOM 689 O O . LEU A 1 90 ? -12.241 1.530 26.773 1.00 91.69 90 LEU A O 1
ATOM 693 N N . GLN A 1 91 ? -12.519 3.714 27.243 1.00 84.94 91 GLN A N 1
ATOM 694 C CA . GLN A 1 91 ? -12.877 3.446 28.631 1.00 84.94 91 GLN A CA 1
ATOM 695 C C . GLN A 1 91 ? -14.043 2.443 28.709 1.00 84.94 91 GLN A C 1
ATOM 697 O O . GLN A 1 91 ? -14.942 2.471 27.857 1.00 84.94 91 GLN A O 1
ATOM 702 N N . PRO A 1 92 ? -14.030 1.532 29.701 1.00 78.06 92 PRO A N 1
ATOM 703 C CA . PRO A 1 92 ? -15.164 0.654 29.936 1.00 78.06 92 PRO A CA 1
ATOM 704 C C . PRO A 1 92 ? -16.417 1.507 30.131 1.00 78.06 92 PRO A C 1
ATOM 706 O O . PRO A 1 92 ? -16.347 2.594 30.709 1.00 78.06 92 PRO A O 1
ATOM 709 N N . TYR A 1 93 ? -17.569 1.016 29.672 1.00 70.50 93 TYR A N 1
ATOM 710 C CA . TYR A 1 93 ? -18.837 1.644 30.026 1.00 70.50 93 TYR A CA 1
ATOM 711 C C . TYR A 1 93 ? -18.889 1.794 31.550 1.00 70.50 93 TYR A C 1
ATOM 713 O O . TYR A 1 93 ? -18.598 0.835 32.272 1.00 70.50 93 TYR A O 1
ATOM 721 N N . ARG A 1 94 ? -19.242 2.989 32.040 1.00 64.44 94 ARG A N 1
ATOM 722 C CA . ARG A 1 94 ? -19.587 3.173 33.448 1.00 64.44 94 ARG A CA 1
ATOM 723 C C . ARG A 1 94 ? -20.847 2.342 33.678 1.00 64.44 94 ARG A C 1
ATOM 725 O O . ARG A 1 94 ? -21.946 2.828 33.442 1.00 64.44 94 ARG A O 1
ATOM 732 N N . GLN A 1 95 ? -20.686 1.082 34.072 1.00 57.78 95 GLN A N 1
ATOM 733 C CA . GLN A 1 95 ? -21.785 0.313 34.629 1.00 57.78 95 GLN A CA 1
ATOM 734 C C . GLN A 1 95 ? -22.180 1.059 35.892 1.00 57.78 95 GLN A C 1
ATOM 736 O O . GLN A 1 95 ? -21.467 1.005 36.891 1.00 57.78 95 GLN A O 1
ATOM 741 N N . ASP A 1 96 ? -23.249 1.847 35.812 1.00 57.41 96 ASP A N 1
ATOM 742 C CA . ASP A 1 96 ? -23.861 2.367 37.017 1.00 57.41 96 ASP A CA 1
ATOM 743 C C . ASP A 1 96 ? -24.268 1.141 37.848 1.00 57.41 96 ASP A C 1
ATOM 745 O O . ASP A 1 96 ? -25.074 0.330 37.366 1.00 57.41 96 ASP A O 1
ATOM 749 N N . PRO A 1 97 ? -23.702 0.942 39.053 1.00 59.53 97 PRO A N 1
ATOM 750 C CA . PRO A 1 97 ? -24.080 -0.176 39.907 1.00 59.53 97 PRO A CA 1
ATOM 751 C C . PRO A 1 97 ? -25.591 -0.198 40.206 1.00 59.53 97 PRO A C 1
ATOM 753 O O . PRO A 1 97 ? -26.114 -1.253 40.561 1.00 59.53 97 PRO A O 1
ATOM 756 N N . ALA A 1 98 ? -26.321 0.906 39.989 1.00 59.09 98 ALA A N 1
ATOM 757 C CA . ALA A 1 98 ? -27.777 0.960 40.106 1.00 59.09 98 ALA A CA 1
ATOM 758 C C . ALA A 1 98 ? -28.536 0.077 39.089 1.00 59.09 98 ALA A C 1
ATOM 760 O O . ALA A 1 98 ? -29.643 -0.369 39.386 1.00 59.09 98 ALA A O 1
ATOM 761 N N . MET A 1 99 ? -27.964 -0.230 37.916 1.00 55.56 99 MET A N 1
ATOM 762 C CA . MET A 1 99 ? -28.640 -1.027 36.871 1.00 55.56 99 MET A CA 1
ATOM 763 C C . MET A 1 99 ? -28.480 -2.546 37.060 1.00 55.56 99 MET A C 1
ATOM 765 O O . MET A 1 99 ? -29.265 -3.321 36.519 1.00 55.56 99 MET A O 1
ATOM 769 N N . VAL A 1 100 ? -27.506 -2.991 37.864 1.00 54.25 100 VAL A N 1
ATOM 770 C CA . VAL A 1 100 ? -27.298 -4.420 38.191 1.00 54.25 100 VAL A CA 1
ATOM 771 C C . VAL A 1 100 ? -28.340 -4.928 39.208 1.00 54.25 100 VAL A C 1
ATOM 773 O O . VAL A 1 100 ? -28.511 -6.129 39.383 1.00 54.25 100 VAL A O 1
ATOM 776 N N . SER A 1 101 ? -29.103 -4.025 39.833 1.00 52.16 101 SER A N 1
ATOM 777 C CA . SER A 1 101 ? -30.072 -4.344 40.892 1.00 52.16 101 SER A CA 1
ATOM 778 C C . SER A 1 101 ? -31.439 -4.858 40.393 1.00 52.16 101 SER A C 1
ATOM 780 O O . SER A 1 101 ? -32.214 -5.402 41.174 1.00 52.16 101 SER A O 1
ATOM 782 N N . LEU A 1 102 ? -31.766 -4.724 39.098 1.00 54.84 102 LEU A N 1
ATOM 783 C CA . LEU A 1 102 ? -33.107 -5.073 38.585 1.00 54.84 102 LEU A CA 1
ATOM 784 C C . LEU A 1 102 ? -33.258 -6.511 38.072 1.00 54.84 102 LEU A C 1
ATOM 786 O O . LEU A 1 102 ? -34.382 -6.988 37.945 1.00 54.84 102 LEU A O 1
ATOM 790 N N . PHE A 1 103 ? -32.160 -7.233 37.847 1.00 50.84 103 PHE A N 1
ATOM 791 C CA . PHE A 1 103 ? -32.196 -8.675 37.584 1.00 50.84 103 PHE A CA 1
ATOM 792 C C . PHE A 1 103 ? -31.543 -9.427 38.740 1.00 50.84 103 PHE A C 1
ATOM 794 O O . PHE A 1 103 ? -30.562 -10.151 38.585 1.00 50.84 103 PHE A O 1
ATOM 801 N N . GLY A 1 104 ? -32.120 -9.248 39.929 1.00 48.84 104 GLY A N 1
ATOM 802 C CA . GLY A 1 104 ? -31.961 -10.213 41.002 1.00 48.84 104 GLY A CA 1
ATOM 803 C C . GLY A 1 104 ? -32.476 -11.565 40.518 1.00 48.84 104 GLY A C 1
ATOM 804 O O . GLY A 1 104 ? -33.683 -11.780 40.428 1.00 48.84 104 GLY A O 1
ATOM 805 N N . HIS A 1 105 ? -31.575 -12.500 40.219 1.00 44.91 105 HIS A N 1
ATOM 806 C CA . HIS A 1 105 ? -31.937 -13.912 40.179 1.00 44.91 105 HIS A CA 1
ATOM 807 C C . HIS A 1 105 ? -32.206 -14.380 41.611 1.00 44.91 105 HIS A C 1
ATOM 809 O O . HIS A 1 105 ? -31.383 -15.023 42.257 1.00 44.91 105 HIS A O 1
ATOM 815 N N . SER A 1 106 ? -33.400 -14.040 42.097 1.00 44.94 106 SER A N 1
ATOM 816 C CA . SER A 1 106 ? -34.092 -14.804 43.121 1.00 44.94 106 SER A CA 1
ATOM 817 C C . SER A 1 106 ? -34.530 -16.115 42.475 1.00 44.94 106 SER A C 1
ATOM 819 O O . SER A 1 106 ? -35.581 -16.200 41.837 1.00 44.94 106 SER A O 1
ATOM 821 N N . VAL A 1 107 ? -33.680 -17.136 42.571 1.00 45.94 107 VAL A N 1
ATOM 822 C CA . VAL A 1 107 ? -34.058 -18.502 42.208 1.00 45.94 107 VAL A CA 1
ATOM 823 C C . VAL A 1 107 ? -34.930 -19.029 43.348 1.00 45.94 107 VAL A C 1
ATOM 825 O O . VAL A 1 107 ? -34.457 -19.662 44.287 1.00 45.94 107 VAL A O 1
ATOM 828 N N . TYR A 1 108 ? -36.222 -18.703 43.304 1.00 40.06 108 TYR A N 1
ATOM 829 C CA . TYR A 1 108 ? -37.227 -19.385 44.107 1.00 40.06 108 TYR A CA 1
ATOM 830 C C . TYR A 1 108 ? -37.327 -20.834 43.616 1.00 40.06 108 TYR A C 1
ATOM 832 O O . TYR A 1 108 ? -37.956 -21.097 42.594 1.00 40.06 108 TYR A O 1
ATOM 840 N N . HIS A 1 109 ? -36.749 -21.785 44.350 1.00 33.91 109 HIS A N 1
ATOM 841 C CA . HIS A 1 109 ? -37.227 -23.165 44.306 1.00 33.91 109 HIS A CA 1
ATOM 842 C C . HIS A 1 109 ? -38.212 -23.372 45.459 1.00 33.91 109 HIS A C 1
ATOM 844 O O . HIS A 1 109 ? -37.843 -23.524 46.621 1.00 33.91 109 HIS A O 1
ATOM 850 N N . LEU A 1 110 ? -39.496 -23.326 45.106 1.00 39.34 110 LEU A N 1
ATOM 851 C CA . LEU A 1 110 ? -40.613 -23.777 45.925 1.00 39.34 110 LEU A CA 1
ATOM 852 C C . LEU A 1 110 ? -40.440 -25.260 46.300 1.00 39.34 110 LEU A C 1
ATOM 854 O O . LEU A 1 110 ? -40.354 -26.114 45.423 1.00 39.34 110 LEU A O 1
ATOM 858 N N . GLY A 1 111 ? -40.507 -25.544 47.603 1.00 39.59 111 GLY A N 1
ATOM 859 C CA . GLY A 1 111 ? -41.319 -26.644 48.126 1.00 39.59 111 GLY A CA 1
ATOM 860 C C . GLY A 1 111 ? -40.657 -28.005 48.351 1.00 39.59 111 GLY A C 1
ATOM 861 O O . GLY A 1 111 ? -40.944 -28.942 47.619 1.00 39.59 111 GLY A O 1
A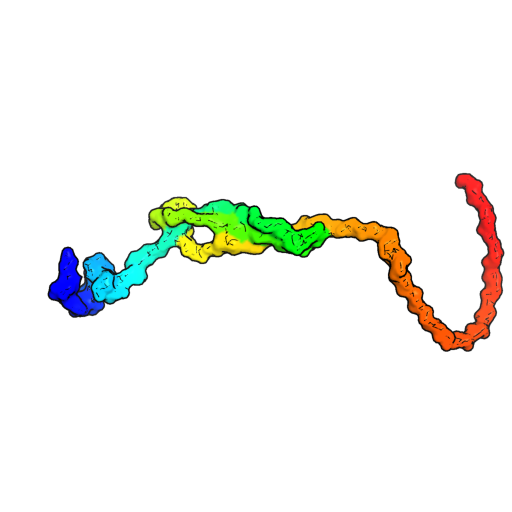TOM 862 N N . VAL A 1 112 ? -39.954 -28.169 49.478 1.00 42.66 112 VAL A N 1
ATOM 863 C CA . VAL A 1 112 ? -40.111 -29.373 50.317 1.00 42.66 112 VAL A CA 1
ATOM 864 C C . VAL A 1 112 ? -40.226 -28.923 51.775 1.00 42.66 112 VAL A C 1
ATOM 866 O O . VAL A 1 112 ? -39.334 -28.284 52.325 1.00 42.66 112 VAL A O 1
ATOM 869 N N . LEU A 1 113 ? -41.382 -29.215 52.369 1.00 46.16 113 LEU A N 1
ATOM 870 C CA . LEU A 1 113 ? -41.724 -28.994 53.770 1.00 46.16 113 LEU A CA 1
ATOM 871 C C . LEU A 1 113 ? -40.823 -29.834 54.681 1.00 46.16 113 LEU A C 1
ATOM 873 O O . LEU A 1 113 ? -41.000 -31.046 54.746 1.00 46.16 113 LEU A O 1
ATOM 877 N N . THR A 1 114 ? -39.965 -29.201 55.475 1.00 46.31 114 THR A N 1
ATOM 878 C CA . THR A 1 114 ? -39.564 -29.762 56.773 1.00 46.31 114 THR A CA 1
ATOM 879 C C . THR A 1 114 ? -39.508 -28.650 57.808 1.00 46.31 114 THR A C 1
ATOM 881 O O . THR A 1 114 ? -38.566 -27.863 57.870 1.00 46.31 114 THR A O 1
ATOM 884 N N . VAL A 1 115 ? -40.570 -28.586 58.607 1.00 47.72 115 VAL A N 1
ATOM 885 C CA . VAL A 1 115 ? -40.640 -27.839 59.860 1.00 47.72 115 VAL A CA 1
ATOM 886 C C . VAL A 1 115 ? -39.680 -28.503 60.843 1.00 47.72 115 VAL A C 1
ATOM 888 O O . VAL A 1 115 ? -39.933 -29.627 61.263 1.00 47.72 115 VAL A O 1
ATOM 891 N N . TRP A 1 116 ? -38.622 -27.809 61.256 1.00 38.19 116 TRP A N 1
ATOM 892 C CA . TRP A 1 116 ? -38.031 -28.043 62.570 1.00 38.19 116 TRP A CA 1
ATOM 893 C C . TRP A 1 116 ? -37.458 -26.741 63.126 1.00 38.19 116 TRP A C 1
ATOM 895 O O . TRP A 1 116 ? -36.491 -26.177 62.628 1.00 38.19 116 TRP A O 1
ATOM 905 N N . PHE A 1 117 ? -38.185 -26.252 64.126 1.00 39.53 117 PHE A N 1
ATOM 906 C CA . PHE A 1 117 ? -37.816 -25.285 65.146 1.00 39.53 117 PHE A CA 1
ATOM 907 C C . PHE A 1 117 ? -36.307 -25.059 65.337 1.00 39.53 117 PHE A C 1
ATOM 909 O O . PHE A 1 117 ? -35.573 -25.992 65.639 1.00 39.53 117 PHE A O 1
ATOM 916 N N . CYS A 1 118 ? -35.904 -23.789 65.390 1.00 39.44 118 CYS A N 1
ATOM 917 C CA . CYS A 1 118 ? -35.327 -23.270 66.630 1.00 39.44 118 CYS A CA 1
ATOM 918 C C . CYS A 1 118 ? -35.554 -21.755 66.724 1.00 39.44 118 CYS A C 1
ATOM 920 O O . CYS A 1 118 ? -35.013 -20.964 65.958 1.00 39.44 118 CYS A O 1
ATOM 922 N N . LEU A 1 119 ? -36.441 -21.397 67.651 1.00 42.84 119 LEU A N 1
ATOM 923 C CA . LEU A 1 119 ? -36.682 -20.052 68.157 1.00 42.84 119 LEU A CA 1
ATOM 924 C C . LEU A 1 119 ? -35.428 -19.476 68.837 1.00 42.84 119 LEU A C 1
ATOM 926 O O . LEU A 1 119 ? -34.603 -20.226 69.352 1.00 42.84 119 LEU A O 1
ATOM 930 N N . LEU A 1 120 ? -35.460 -18.144 68.984 1.00 38.12 120 LEU A N 1
ATOM 931 C CA . LEU A 1 120 ? -34.618 -17.251 69.799 1.00 38.12 120 LEU A CA 1
ATOM 932 C C . LEU A 1 120 ? -33.399 -16.705 69.021 1.00 38.12 120 LEU A C 1
ATOM 934 O O . LEU A 1 120 ? -32.600 -17.465 68.504 1.00 38.12 120 LEU A O 1
ATOM 938 N N . ALA A 1 121 ? -33.180 -15.399 68.868 1.00 42.91 121 ALA A N 1
ATOM 939 C CA . ALA A 1 121 ? -33.568 -14.293 69.729 1.00 42.91 121 ALA A CA 1
ATOM 940 C C . ALA A 1 121 ? -33.855 -13.007 68.933 1.00 42.91 121 ALA A C 1
ATOM 942 O O . ALA A 1 121 ? -33.141 -12.624 68.009 1.00 42.91 121 ALA A O 1
ATOM 943 N N . VAL A 1 122 ? -34.930 -12.352 69.360 1.00 44.62 122 VAL A N 1
ATOM 944 C CA . VAL A 1 122 ? -35.307 -10.968 69.080 1.00 44.62 122 VAL A CA 1
ATOM 945 C C . VAL A 1 122 ? -34.443 -10.025 69.934 1.00 44.62 122 VAL A C 1
ATOM 947 O O . VAL A 1 122 ? -34.084 -10.367 71.058 1.00 44.62 122 VAL A O 1
ATOM 950 N N . SER A 1 123 ? -34.218 -8.818 69.404 1.00 43.50 123 SER A N 1
ATOM 951 C CA . SER A 1 123 ? -33.763 -7.588 70.074 1.00 43.50 123 SER A CA 1
ATOM 952 C C . SER A 1 123 ? -32.275 -7.424 70.388 1.00 43.50 123 SER A C 1
ATOM 954 O O . SER A 1 123 ? -31.756 -7.993 71.341 1.00 43.50 123 SER A O 1
ATOM 956 N N . GLN A 1 124 ? -31.662 -6.437 69.727 1.00 47.50 124 GLN A N 1
ATOM 957 C CA . GLN A 1 124 ? -31.380 -5.163 70.399 1.00 47.50 124 GLN A CA 1
ATOM 958 C C . GLN A 1 124 ? -31.282 -4.016 69.385 1.00 47.50 124 GLN A C 1
ATOM 960 O O . GLN A 1 124 ? -30.470 -4.022 68.464 1.00 47.50 124 GLN A O 1
ATOM 965 N N . ALA A 1 125 ? -32.183 -3.054 69.570 1.00 42.25 125 ALA A N 1
ATOM 966 C CA . ALA A 1 125 ? -32.106 -1.717 69.017 1.00 42.25 125 ALA A CA 1
ATOM 967 C C . ALA A 1 125 ? -31.080 -0.881 69.797 1.00 42.25 125 ALA A C 1
ATOM 969 O O . ALA A 1 125 ? -30.887 -1.120 70.985 1.00 42.25 125 ALA A O 1
ATOM 970 N N . ALA A 1 126 ? -30.567 0.147 69.116 1.00 43.78 126 ALA A N 1
ATOM 971 C CA . ALA A 1 126 ? -30.033 1.397 69.656 1.00 43.78 126 ALA A CA 1
ATOM 972 C C . ALA A 1 126 ? -28.799 1.314 70.570 1.00 43.78 126 ALA A C 1
ATOM 974 O O . ALA A 1 126 ? -28.878 0.839 71.688 1.00 43.78 126 ALA A O 1
ATOM 975 N N . TYR A 1 127 ? -27.692 1.907 70.119 1.00 39.38 127 TYR A N 1
ATOM 976 C CA . TYR A 1 127 ? -27.111 3.105 70.738 1.00 39.38 127 TYR A CA 1
ATOM 977 C C . TYR A 1 127 ? -26.206 3.776 69.695 1.00 39.38 127 TYR A C 1
ATOM 979 O O . TYR A 1 127 ? -25.343 3.128 69.107 1.00 39.38 127 TYR A O 1
ATOM 987 N N . GLY A 1 128 ? -26.469 5.052 69.418 1.00 41.91 128 GLY A N 1
ATOM 988 C CA . GLY A 1 128 ? -25.493 5.945 68.803 1.00 41.91 128 GLY A CA 1
ATOM 989 C C . GLY A 1 128 ? -24.692 6.644 69.898 1.00 41.91 128 GLY A C 1
ATOM 990 O O . GLY A 1 128 ? -25.236 6.874 70.976 1.00 41.91 128 GLY A O 1
ATOM 991 N N . GLU A 1 129 ? -23.420 6.910 69.618 1.00 42.34 129 GLU A N 1
ATOM 992 C CA . GLU A 1 129 ? -22.770 8.229 69.514 1.00 42.34 129 GLU A CA 1
ATOM 993 C C . GLU A 1 129 ? -21.480 8.058 68.699 1.00 42.34 129 GLU A C 1
ATOM 995 O O . GLU A 1 129 ? -20.831 6.994 68.842 1.00 42.34 129 GLU A O 1
#